Protein AF-A0A6F9BS27-F1 (afdb_monomer)

Foldseek 3Di:
DDKDKDQAAPQLCVQCVVVLCVVQDDPFKDWDDDNVRNMIMIDGPPVSRVVSVVVSVVSSVVSVVVVVWVVQKDKDKDQAAPLLVQLCVLVPLVVLLCVLPVPWDWDADNVVNIIMTMTHPVSRVVSVVVSVVVVVVDDDDDDDDDVVVVVVCVVDPVVVVCCVPAVVVVHSGD

Solvent-accessible surface area (backbone atoms only — not comparable to full-atom values): 10000 Å² total; per-residue (Å²): 122,39,76,50,75,43,84,38,53,57,75,42,45,72,72,37,47,70,56,53,52,73,69,68,58,50,96,70,47,49,78,46,77,38,66,91,78,29,29,34,37,41,36,17,50,60,70,58,45,59,51,48,48,56,51,50,55,54,46,45,55,50,40,49,52,49,53,51,46,69,72,57,42,43,77,49,78,41,90,38,53,68,64,56,49,52,45,41,50,78,73,35,46,67,56,55,44,42,73,72,37,72,86,45,45,77,48,75,41,77,92,78,32,29,37,38,38,30,25,46,61,73,54,40,54,51,52,49,49,58,50,51,52,50,63,67,69,55,83,83,75,92,75,92,69,61,70,77,68,50,53,61,52,70,76,46,64,57,66,65,52,24,43,65,68,27,44,75,70,76,37,90,60,114

Structure (mmCIF, N/CA/C/O backbone):
data_AF-A0A6F9BS27-F1
#
_entry.id   AF-A0A6F9BS27-F1
#
loop_
_atom_site.group_PDB
_atom_site.id
_atom_site.type_symbol
_atom_site.label_atom_id
_atom_site.label_alt_id
_atom_site.label_comp_id
_atom_site.label_asym_id
_atom_site.label_entity_id
_atom_site.label_seq_id
_atom_site.pdbx_PDB_ins_code
_atom_site.Cartn_x
_atom_site.Cartn_y
_atom_site.Cartn_z
_atom_site.occupancy
_atom_site.B_iso_or_equiv
_atom_site.auth_seq_id
_atom_site.auth_comp_id
_atom_site.auth_asym_id
_atom_site.auth_atom_id
_atom_site.pdbx_PDB_model_num
ATOM 1 N N . MET A 1 1 ? 21.581 5.517 -37.422 1.00 69.12 1 MET A N 1
ATOM 2 C CA . MET A 1 1 ? 20.797 4.529 -36.660 1.00 69.12 1 MET A CA 1
ATOM 3 C C . MET A 1 1 ? 21.644 4.118 -35.475 1.00 69.12 1 MET A C 1
ATOM 5 O O . MET A 1 1 ? 22.806 3.789 -35.683 1.00 69.12 1 MET A O 1
ATOM 9 N N . GLU A 1 2 ? 21.109 4.226 -34.269 1.00 83.12 2 GLU A N 1
ATOM 10 C CA . GLU A 1 2 ? 21.746 3.748 -33.043 1.00 83.12 2 GLU A CA 1
ATOM 11 C C . GLU A 1 2 ? 21.029 2.498 -32.549 1.00 83.12 2 GLU A C 1
ATOM 13 O O . GLU A 1 2 ? 19.844 2.298 -32.821 1.00 83.12 2 GLU A O 1
ATOM 18 N N . LEU A 1 3 ? 21.777 1.661 -31.840 1.00 84.88 3 LEU A N 1
ATOM 19 C CA . LEU A 1 3 ? 21.288 0.456 -31.194 1.00 84.88 3 LEU A CA 1
ATOM 20 C C . LEU A 1 3 ? 21.807 0.458 -29.761 1.00 84.88 3 LEU A C 1
ATOM 22 O O . LEU A 1 3 ? 23.002 0.663 -29.539 1.00 84.88 3 LEU A O 1
ATOM 26 N N . PHE A 1 4 ? 20.924 0.221 -28.796 1.00 85.94 4 PHE A N 1
ATOM 27 C CA . PHE A 1 4 ? 21.338 -0.111 -27.438 1.00 85.94 4 PHE A CA 1
ATOM 28 C C . PHE A 1 4 ? 20.615 -1.349 -26.936 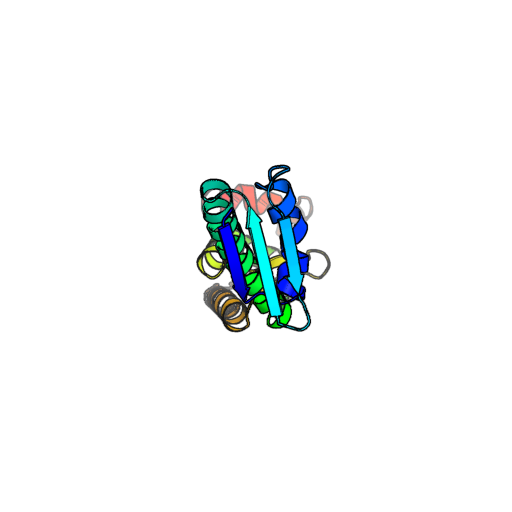1.00 85.94 4 PHE A C 1
ATOM 30 O O . PHE A 1 4 ? 19.478 -1.633 -27.307 1.00 85.94 4 PHE A O 1
ATOM 37 N N . GLU A 1 5 ? 21.307 -2.054 -26.054 1.00 88.88 5 GLU A N 1
ATOM 38 C CA . GLU A 1 5 ? 20.799 -3.210 -25.338 1.00 88.88 5 GLU A CA 1
ATOM 39 C C . GLU A 1 5 ? 20.766 -2.860 -23.844 1.00 88.88 5 GLU A C 1
ATOM 41 O O . GLU A 1 5 ? 21.716 -2.267 -23.320 1.00 88.88 5 GLU A O 1
ATOM 46 N N . CYS A 1 6 ? 19.673 -3.183 -23.154 1.00 86.56 6 CYS A N 1
ATOM 47 C CA . CYS A 1 6 ? 19.596 -3.089 -21.698 1.00 86.56 6 CYS A CA 1
ATOM 48 C C . CYS A 1 6 ? 19.104 -4.402 -21.087 1.00 86.56 6 CYS A C 1
ATOM 50 O O . CYS A 1 6 ? 18.257 -5.088 -21.657 1.00 86.56 6 CYS A O 1
ATOM 52 N N . ALA A 1 7 ? 19.636 -4.742 -19.910 1.00 90.25 7 ALA A N 1
ATOM 53 C CA . ALA A 1 7 ? 19.165 -5.893 -19.151 1.00 90.25 7 ALA A CA 1
ATOM 54 C C . ALA A 1 7 ? 17.700 -5.675 -18.748 1.00 90.25 7 ALA A C 1
ATOM 56 O O . ALA A 1 7 ? 17.363 -4.650 -18.153 1.00 90.25 7 ALA A O 1
ATOM 57 N N . MET A 1 8 ? 16.841 -6.632 -19.078 1.00 89.12 8 MET A N 1
ATOM 58 C CA . MET A 1 8 ? 15.402 -6.563 -18.857 1.00 89.12 8 MET A CA 1
ATOM 59 C C . MET A 1 8 ? 14.872 -7.965 -18.567 1.00 89.12 8 MET A C 1
ATOM 61 O O . MET A 1 8 ? 15.095 -8.891 -19.340 1.00 89.12 8 MET A O 1
ATOM 65 N N . PHE A 1 9 ? 14.152 -8.128 -17.460 1.00 89.25 9 PHE A N 1
ATOM 66 C CA . PHE A 1 9 ? 13.456 -9.382 -17.169 1.00 89.25 9 PHE A CA 1
ATOM 67 C C . PHE A 1 9 ? 12.119 -9.423 -17.911 1.00 89.25 9 PHE A C 1
ATOM 69 O O . PHE A 1 9 ? 11.458 -8.393 -18.037 1.00 89.25 9 PHE A O 1
ATOM 76 N N . GLU A 1 10 ? 11.699 -10.605 -18.359 1.00 89.38 10 GLU A N 1
ATOM 77 C CA . GLU A 1 10 ? 10.452 -10.797 -19.116 1.00 89.38 10 GLU A CA 1
ATOM 78 C C . GLU A 1 10 ? 9.229 -10.246 -18.371 1.00 89.38 10 GLU A C 1
ATOM 80 O O . GLU A 1 10 ? 8.521 -9.398 -18.904 1.00 89.38 10 GLU A O 1
ATOM 85 N N . CYS A 1 11 ? 9.065 -10.592 -17.091 1.00 88.81 11 CYS A N 1
ATOM 86 C CA . CYS A 1 11 ? 7.966 -10.085 -16.263 1.00 88.81 11 CYS A CA 1
ATOM 87 C C . CYS A 1 11 ? 7.974 -8.554 -16.090 1.00 88.81 11 CYS A C 1
ATOM 89 O O . CYS A 1 11 ? 6.924 -7.933 -15.937 1.00 88.81 11 CYS A O 1
ATOM 91 N N . VAL A 1 12 ? 9.155 -7.927 -16.118 1.00 92.00 12 VAL A N 1
ATOM 92 C CA . VAL A 1 12 ? 9.288 -6.467 -16.046 1.00 92.00 12 VAL A CA 1
ATOM 93 C C . VAL A 1 12 ? 8.902 -5.845 -17.384 1.00 92.00 12 VAL A C 1
ATOM 95 O O . VAL A 1 12 ? 8.219 -4.824 -17.391 1.00 92.00 12 VAL A O 1
ATOM 98 N N . TRP A 1 13 ? 9.303 -6.461 -18.500 1.00 92.38 13 TRP A N 1
ATOM 99 C CA . TRP A 1 13 ? 8.927 -6.020 -19.841 1.00 92.38 13 TRP A CA 1
ATOM 100 C C . TRP A 1 13 ? 7.415 -6.091 -20.055 1.00 92.38 13 TRP A C 1
ATOM 102 O O . TRP A 1 13 ? 6.817 -5.079 -20.413 1.00 92.38 13 TRP A O 1
ATOM 112 N N . GLU A 1 14 ? 6.787 -7.229 -19.756 1.00 91.88 14 GLU A N 1
ATOM 113 C CA . GLU A 1 14 ? 5.332 -7.417 -19.863 1.00 91.88 14 GLU A CA 1
ATOM 114 C C . GLU A 1 14 ? 4.550 -6.339 -19.099 1.00 91.88 14 GLU A C 1
ATOM 116 O O . GLU A 1 14 ? 3.549 -5.819 -19.593 1.00 91.88 14 GLU A O 1
ATOM 121 N N . ALA A 1 15 ? 5.038 -5.944 -17.918 1.00 90.94 15 ALA A N 1
ATOM 122 C CA . ALA A 1 15 ? 4.401 -4.924 -17.091 1.00 90.94 15 ALA A CA 1
ATOM 123 C C . ALA A 1 15 ? 4.471 -3.503 -17.684 1.00 90.94 15 ALA A C 1
ATOM 125 O O . ALA A 1 15 ? 3.607 -2.677 -17.384 1.00 90.94 15 ALA A O 1
ATOM 126 N N . VAL A 1 16 ? 5.487 -3.189 -18.497 1.00 91.19 16 VAL A N 1
ATOM 127 C CA . VAL A 1 16 ? 5.748 -1.817 -18.989 1.00 91.19 16 VAL A CA 1
ATOM 128 C C . VAL A 1 16 ? 5.582 -1.658 -20.496 1.00 91.19 16 VAL A C 1
ATOM 130 O O . VAL A 1 16 ? 5.561 -0.533 -20.990 1.00 91.19 16 VAL A O 1
ATOM 133 N N . GLU A 1 17 ? 5.453 -2.752 -21.239 1.00 90.44 17 GLU A N 1
ATOM 134 C CA . GLU A 1 17 ? 5.487 -2.773 -22.701 1.00 90.44 17 GLU A CA 1
ATOM 135 C C . GLU A 1 17 ? 4.469 -1.812 -23.334 1.00 90.44 17 GLU A C 1
ATOM 137 O O . GLU A 1 17 ? 4.818 -1.021 -24.213 1.00 90.44 17 GLU A O 1
ATOM 142 N N . ASN A 1 18 ? 3.222 -1.830 -22.858 1.00 88.75 18 ASN A N 1
ATOM 143 C CA . ASN A 1 18 ? 2.163 -0.952 -23.365 1.00 88.75 18 ASN A CA 1
ATOM 144 C C . ASN A 1 18 ? 2.484 0.535 -23.150 1.00 88.75 18 ASN A C 1
ATOM 146 O O . ASN A 1 18 ? 2.224 1.375 -24.015 1.00 88.75 18 ASN A O 1
ATOM 150 N N . GLU A 1 19 ? 3.074 0.877 -22.009 1.00 88.81 19 GLU A N 1
ATOM 151 C CA . GLU A 1 19 ? 3.445 2.252 -21.678 1.00 88.81 19 GLU A CA 1
ATOM 152 C C . GLU A 1 19 ? 4.687 2.703 -22.456 1.00 88.81 19 GLU A C 1
ATOM 154 O O . GLU A 1 19 ? 4.746 3.838 -22.923 1.00 88.81 19 GLU A O 1
ATOM 159 N N . VAL A 1 20 ? 5.649 1.805 -22.686 1.00 87.00 20 VAL A N 1
ATOM 160 C CA . VAL A 1 20 ? 6.803 2.077 -23.555 1.00 87.00 20 VAL A CA 1
ATOM 161 C C . VAL A 1 20 ? 6.335 2.337 -24.988 1.00 87.00 20 VAL A C 1
ATOM 163 O O . VAL A 1 20 ? 6.735 3.336 -25.589 1.00 87.00 20 VAL A O 1
ATOM 166 N N . ARG A 1 21 ? 5.453 1.483 -25.523 1.00 85.19 21 ARG A N 1
ATOM 167 C CA . ARG A 1 21 ? 4.920 1.609 -26.890 1.00 85.19 21 ARG A CA 1
ATOM 168 C C . ARG A 1 21 ? 4.080 2.871 -27.078 1.00 85.19 21 ARG A C 1
ATOM 170 O O . ARG A 1 21 ? 4.255 3.567 -28.071 1.00 85.19 21 ARG A O 1
ATOM 177 N N . SER A 1 22 ? 3.228 3.210 -26.113 1.00 82.44 22 SER A N 1
ATOM 178 C CA . SER A 1 22 ? 2.403 4.429 -26.157 1.00 82.44 22 SER A CA 1
ATOM 179 C C . SER A 1 22 ? 3.174 5.719 -25.830 1.00 82.44 22 SER A C 1
ATOM 181 O O . SER A 1 22 ? 2.812 6.793 -26.305 1.00 82.44 22 SER A O 1
ATOM 183 N N . GLY A 1 23 ? 4.248 5.635 -25.040 1.00 70.25 23 GLY A N 1
ATOM 184 C CA . GLY A 1 23 ? 4.953 6.786 -24.470 1.00 70.25 23 GLY A CA 1
ATOM 185 C C . GLY A 1 23 ? 6.043 7.405 -25.347 1.00 70.25 23 GLY A C 1
ATOM 186 O O . GLY A 1 23 ? 6.575 8.469 -25.005 1.00 70.25 23 GLY A O 1
ATOM 187 N N . GLY A 1 24 ? 6.406 6.803 -26.482 1.00 64.56 24 GLY A N 1
ATOM 188 C CA . GLY A 1 24 ? 7.436 7.416 -27.322 1.00 64.56 24 GLY A CA 1
ATOM 189 C C . GLY A 1 24 ? 8.018 6.626 -28.479 1.00 64.56 24 GLY A C 1
ATOM 190 O O . GLY A 1 24 ? 9.008 7.100 -29.036 1.00 64.56 24 GLY A O 1
ATOM 191 N N . VAL A 1 25 ? 7.446 5.484 -28.855 1.00 63.41 25 VAL A N 1
ATOM 192 C CA . VAL A 1 25 ? 7.855 4.786 -30.077 1.00 63.41 25 VAL A CA 1
ATOM 193 C C . VAL A 1 25 ? 7.293 5.556 -31.267 1.00 63.41 25 VAL A C 1
ATOM 195 O O . VAL A 1 25 ? 6.094 5.527 -31.526 1.00 63.41 25 VAL A O 1
ATOM 198 N N . LYS A 1 26 ? 8.153 6.304 -31.960 1.00 64.75 26 LYS A N 1
ATOM 199 C CA . LYS A 1 26 ? 7.850 6.745 -33.326 1.00 64.75 26 LYS A CA 1
ATOM 200 C C . LYS A 1 26 ? 7.966 5.544 -34.262 1.00 64.75 26 LYS A C 1
ATOM 202 O O . LYS A 1 26 ? 8.658 4.586 -33.928 1.00 64.75 26 LYS A O 1
ATOM 207 N N . GLU A 1 27 ? 7.344 5.630 -35.433 1.00 61.53 27 GLU A N 1
ATOM 208 C CA . GLU A 1 27 ? 7.348 4.574 -36.462 1.00 61.53 27 GLU A CA 1
ATOM 209 C C . GLU A 1 27 ? 8.765 4.069 -36.818 1.00 61.53 27 GLU A C 1
ATOM 211 O O . GLU A 1 27 ? 8.924 2.910 -37.190 1.00 61.53 27 GLU A O 1
ATOM 216 N N . ASP A 1 28 ? 9.800 4.890 -36.598 1.00 69.50 28 ASP A N 1
ATOM 217 C CA . ASP A 1 28 ? 11.204 4.582 -36.904 1.00 69.50 28 ASP A CA 1
ATOM 218 C C . ASP A 1 28 ? 12.001 3.915 -35.758 1.00 69.50 28 ASP A C 1
ATOM 220 O O . ASP A 1 28 ? 13.216 3.726 -35.883 1.00 69.50 28 ASP A O 1
ATOM 224 N N . ALA A 1 29 ? 11.370 3.589 -34.623 1.00 76.38 29 ALA A N 1
ATOM 225 C CA . ALA A 1 29 ? 12.019 2.906 -33.501 1.00 76.38 29 ALA A CA 1
ATOM 226 C C . ALA A 1 29 ? 11.511 1.464 -33.342 1.00 76.38 29 ALA A C 1
ATOM 228 O O . ALA A 1 29 ? 10.316 1.218 -33.197 1.00 76.38 29 ALA A O 1
ATOM 229 N N . VAL A 1 30 ? 12.436 0.503 -33.309 1.00 83.69 30 VAL A N 1
ATOM 230 C CA 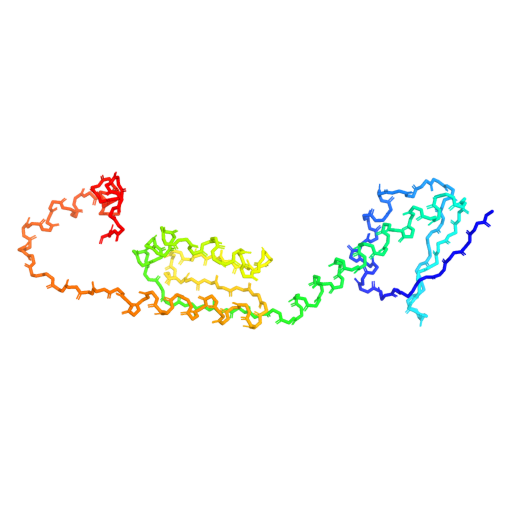. VAL A 1 30 ? 12.152 -0.926 -33.133 1.00 83.69 30 VAL A CA 1
ATOM 231 C C . VAL A 1 30 ? 12.554 -1.359 -31.727 1.00 83.69 30 VAL A C 1
ATOM 233 O O . VAL A 1 30 ? 13.663 -1.077 -31.271 1.00 83.69 30 VAL A O 1
ATOM 236 N N . LEU A 1 31 ? 11.647 -2.065 -31.054 1.00 87.50 31 LEU A N 1
ATOM 237 C CA . LEU A 1 31 ? 11.845 -2.659 -29.735 1.00 87.50 31 LEU A CA 1
ATOM 238 C C . LEU A 1 31 ? 11.764 -4.179 -29.867 1.00 87.50 31 LEU A C 1
ATOM 240 O O . LEU A 1 31 ? 10.769 -4.694 -30.376 1.00 87.50 31 LEU A O 1
ATOM 24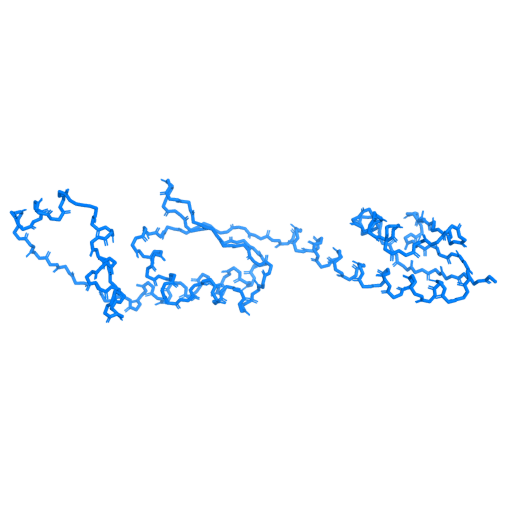4 N N . LEU A 1 32 ? 12.787 -4.888 -29.400 1.00 89.38 32 LEU A N 1
ATOM 245 C CA . LEU A 1 32 ? 12.829 -6.347 -29.419 1.00 89.38 32 LEU A CA 1
ATOM 246 C C . LEU A 1 32 ? 13.252 -6.867 -28.047 1.00 89.38 32 LEU A C 1
ATOM 248 O O . LEU A 1 32 ? 14.382 -6.640 -27.619 1.00 89.38 32 LEU A O 1
ATOM 252 N N . MET A 1 33 ? 12.345 -7.568 -27.371 1.00 91.12 33 MET A N 1
ATOM 253 C CA . MET A 1 33 ? 12.648 -8.258 -26.121 1.00 91.12 33 MET A CA 1
ATOM 254 C C . MET A 1 33 ? 13.161 -9.670 -26.418 1.00 91.12 33 MET A C 1
ATOM 256 O O . MET A 1 33 ? 12.475 -10.456 -27.068 1.00 91.12 33 MET A O 1
ATOM 260 N N . ASP A 1 34 ? 14.350 -9.993 -25.917 1.00 91.69 34 ASP A N 1
ATOM 261 C CA . ASP A 1 34 ? 14.917 -11.339 -25.903 1.00 91.69 34 ASP A CA 1
ATOM 262 C C . ASP A 1 34 ? 14.858 -11.890 -24.473 1.00 91.69 34 ASP A C 1
ATOM 264 O O . ASP A 1 34 ? 15.732 -11.628 -23.640 1.00 91.69 34 ASP A O 1
ATOM 268 N N . ALA A 1 35 ? 13.804 -12.656 -24.183 1.00 88.38 35 ALA A N 1
ATOM 269 C CA . ALA A 1 35 ? 13.601 -13.275 -22.874 1.00 88.38 35 ALA A CA 1
ATOM 270 C C . ALA A 1 35 ? 14.702 -14.294 -22.524 1.00 88.38 35 ALA A C 1
ATOM 272 O O . ALA A 1 35 ? 15.061 -14.430 -21.357 1.00 88.38 35 ALA A O 1
ATOM 273 N N . SER A 1 36 ? 15.291 -14.963 -23.524 1.00 88.94 36 SER A N 1
ATOM 274 C CA . SER A 1 36 ? 16.336 -15.972 -23.309 1.00 88.94 36 SER A CA 1
ATOM 275 C C . SER A 1 36 ? 17.655 -15.355 -22.846 1.00 88.94 36 SER A C 1
ATOM 277 O O . SER A 1 36 ? 18.357 -15.928 -22.012 1.00 88.94 36 SER A O 1
ATOM 279 N N . ARG A 1 37 ? 17.972 -14.160 -23.355 1.00 89.88 37 ARG A N 1
ATOM 280 C CA . ARG A 1 37 ? 19.142 -13.369 -22.951 1.00 89.88 37 ARG A CA 1
ATOM 281 C C . ARG A 1 37 ? 18.847 -12.422 -21.788 1.00 89.88 37 ARG A C 1
ATOM 283 O O . ARG A 1 37 ? 19.788 -11.903 -21.194 1.00 89.88 37 ARG A O 1
ATOM 290 N N . GLY A 1 38 ? 17.573 -12.195 -21.465 1.00 90.31 38 GLY A N 1
ATOM 291 C CA . GLY A 1 38 ? 17.151 -11.210 -20.469 1.00 90.31 38 GLY A CA 1
ATOM 292 C C . GLY A 1 38 ? 17.509 -9.787 -20.894 1.00 90.31 38 GLY A C 1
ATOM 293 O O . GLY A 1 38 ? 18.050 -9.017 -20.096 1.00 90.31 38 GLY A O 1
ATOM 294 N N . ALA A 1 39 ? 17.274 -9.455 -22.165 1.00 91.88 39 ALA A N 1
ATOM 295 C CA . ALA A 1 39 ? 17.712 -8.198 -22.754 1.00 91.88 39 ALA A CA 1
ATOM 296 C C . ALA A 1 39 ? 16.644 -7.576 -23.660 1.00 91.88 39 ALA A C 1
ATOM 298 O O . ALA A 1 39 ? 16.077 -8.242 -24.523 1.00 91.88 39 ALA A O 1
ATOM 299 N N . LEU A 1 40 ? 16.422 -6.270 -23.509 1.00 91.69 40 LEU A N 1
ATOM 300 C CA . LEU A 1 40 ? 15.646 -5.464 -24.445 1.00 91.69 40 LEU A CA 1
ATOM 301 C C . LEU A 1 40 ? 16.606 -4.743 -25.392 1.00 91.69 40 LEU A C 1
ATOM 303 O O . LEU A 1 40 ? 17.477 -3.985 -24.961 1.00 91.69 40 LEU A O 1
ATOM 307 N N . THR A 1 41 ? 16.415 -4.955 -26.688 1.00 91.19 41 THR A N 1
ATOM 308 C CA . THR A 1 41 ? 17.109 -4.229 -27.750 1.00 91.19 41 THR A CA 1
ATOM 309 C C . THR A 1 41 ? 16.227 -3.101 -28.257 1.00 91.19 41 THR A C 1
ATOM 311 O O . THR A 1 41 ? 15.050 -3.305 -28.560 1.00 91.19 41 THR A O 1
ATOM 314 N N . VAL A 1 42 ? 16.810 -1.914 -28.385 1.00 88.06 42 VAL A N 1
ATOM 315 C CA . VAL A 1 42 ? 16.152 -0.736 -28.948 1.00 88.06 42 VAL A CA 1
ATOM 316 C C . VAL A 1 42 ? 17.008 -0.201 -30.086 1.00 88.06 42 VAL A C 1
ATOM 318 O O . VAL A 1 42 ? 18.191 0.088 -29.893 1.00 88.06 42 VAL A O 1
ATOM 321 N N . ALA A 1 43 ? 16.410 -0.056 -31.263 1.00 86.38 43 ALA A N 1
ATOM 322 C CA . ALA A 1 43 ? 17.062 0.482 -32.451 1.00 86.38 43 ALA A CA 1
ATOM 323 C C . ALA A 1 43 ? 16.255 1.649 -33.027 1.00 86.38 43 ALA A C 1
ATOM 325 O O . ALA A 1 43 ? 15.031 1.575 -33.089 1.00 86.38 43 ALA A O 1
ATOM 326 N N . GLY A 1 44 ? 16.922 2.719 -33.461 1.00 85.50 44 GLY A N 1
ATOM 327 C CA . GLY A 1 44 ? 16.246 3.873 -34.062 1.00 85.50 44 GLY A CA 1
ATOM 328 C C . GLY A 1 44 ? 17.173 5.051 -34.362 1.00 85.50 44 GLY A C 1
ATOM 329 O O . GLY A 1 44 ? 18.396 4.911 -34.469 1.00 85.50 44 GLY A O 1
ATOM 330 N N . LEU A 1 45 ? 16.601 6.245 -34.519 1.00 85.06 45 LEU A N 1
ATOM 331 C CA . LEU A 1 45 ? 17.371 7.493 -34.579 1.00 85.06 45 LEU A CA 1
ATOM 332 C C . LEU A 1 45 ? 18.012 7.782 -33.214 1.00 85.06 45 LEU A C 1
ATOM 334 O O . LEU A 1 45 ? 17.423 7.476 -32.180 1.00 85.06 45 LEU A O 1
ATOM 338 N N . ALA A 1 46 ? 19.203 8.386 -33.198 1.00 82.31 46 ALA A N 1
ATOM 339 C CA . ALA A 1 46 ? 19.982 8.601 -31.971 1.00 82.31 46 ALA A CA 1
ATOM 340 C C . ALA A 1 46 ? 19.188 9.334 -30.868 1.00 82.31 46 ALA A C 1
ATOM 342 O O . ALA A 1 46 ? 19.158 8.922 -29.707 1.00 82.31 46 ALA A O 1
ATOM 343 N N . GLU A 1 47 ? 18.454 10.383 -31.245 1.00 79.81 47 GLU A N 1
ATOM 344 C CA . GLU A 1 47 ? 17.652 11.168 -30.300 1.00 79.81 47 GLU A CA 1
ATOM 345 C C . GLU A 1 47 ? 16.463 10.385 -29.726 1.00 79.81 47 GLU A C 1
ATOM 347 O O . GLU A 1 47 ? 16.200 10.428 -28.519 1.00 79.81 47 GLU A O 1
ATOM 352 N N . ASP A 1 48 ? 15.771 9.616 -30.571 1.00 80.19 48 ASP A N 1
ATOM 353 C CA . ASP A 1 48 ? 14.649 8.778 -30.142 1.00 80.19 48 ASP A CA 1
ATOM 354 C C . ASP A 1 48 ? 15.147 7.632 -29.247 1.00 80.19 48 ASP A C 1
ATOM 356 O O . ASP A 1 48 ? 14.554 7.343 -28.208 1.00 80.19 48 ASP A O 1
ATOM 360 N N . THR A 1 49 ? 16.308 7.068 -29.575 1.00 80.56 49 THR A N 1
ATOM 361 C CA . THR A 1 49 ? 16.993 6.011 -28.824 1.00 80.56 49 THR A CA 1
ATOM 362 C C . THR A 1 49 ? 17.373 6.481 -27.414 1.00 80.56 49 THR A C 1
ATOM 364 O O . THR A 1 49 ? 17.057 5.826 -26.417 1.00 80.56 49 THR A O 1
ATOM 367 N N . LYS A 1 50 ? 17.960 7.678 -27.285 1.00 83.06 50 LYS A N 1
ATOM 368 C CA . LYS A 1 50 ? 18.306 8.288 -25.989 1.00 83.06 50 LYS A CA 1
ATOM 369 C C . LYS A 1 50 ? 17.077 8.635 -25.143 1.00 83.06 50 LYS A C 1
ATOM 371 O O . LYS A 1 50 ? 17.117 8.544 -23.911 1.00 83.06 50 LYS A O 1
ATOM 376 N N . ARG A 1 51 ? 15.977 9.062 -25.771 1.00 83.81 51 ARG A N 1
ATOM 377 C CA . ARG A 1 51 ? 14.700 9.318 -25.085 1.00 83.81 51 ARG A CA 1
ATOM 378 C C . ARG A 1 51 ? 14.070 8.019 -24.586 1.00 83.81 51 ARG A C 1
ATOM 380 O O . ARG A 1 51 ? 13.709 7.953 -23.411 1.00 83.81 51 ARG A O 1
ATOM 387 N N . LEU A 1 52 ? 13.985 7.004 -25.444 1.00 85.31 52 LEU A N 1
ATOM 388 C CA . LEU A 1 52 ? 13.443 5.687 -25.111 1.00 85.31 52 LEU A CA 1
ATOM 389 C C . LEU A 1 52 ? 14.236 5.024 -23.993 1.00 85.31 52 LEU A C 1
ATOM 391 O O . LEU A 1 52 ? 13.633 4.504 -23.064 1.00 85.31 52 LEU A O 1
ATOM 395 N N . ARG A 1 53 ? 15.568 5.130 -24.004 1.00 85.50 53 ARG A N 1
ATOM 396 C CA . ARG A 1 53 ? 16.407 4.630 -22.910 1.00 85.50 53 ARG A CA 1
ATOM 397 C C . ARG A 1 53 ? 15.987 5.183 -21.549 1.00 85.50 53 ARG A C 1
ATOM 399 O O . ARG A 1 53 ? 15.764 4.412 -20.623 1.00 85.50 53 ARG A O 1
ATOM 406 N N . ARG A 1 54 ? 15.834 6.508 -21.430 1.00 86.81 54 ARG A N 1
ATOM 407 C CA . ARG A 1 54 ? 15.412 7.144 -20.167 1.00 86.81 54 ARG A CA 1
ATOM 408 C C . ARG A 1 54 ? 14.020 6.684 -19.731 1.00 86.81 54 ARG A C 1
ATOM 410 O O . ARG A 1 54 ? 13.816 6.412 -18.550 1.00 86.81 54 ARG A O 1
ATOM 417 N N . LEU A 1 55 ? 13.084 6.589 -20.680 1.00 88.44 55 LEU A N 1
ATOM 418 C CA . LEU A 1 55 ? 11.736 6.078 -20.431 1.00 88.44 55 LEU A CA 1
ATOM 419 C C . LEU A 1 55 ? 11.794 4.640 -19.896 1.00 88.44 55 LEU A C 1
ATOM 421 O O . LEU A 1 55 ? 11.328 4.388 -18.788 1.00 88.44 55 LEU A O 1
ATOM 425 N N . VAL A 1 56 ? 12.438 3.731 -20.628 1.00 88.62 56 VAL A N 1
ATOM 426 C CA . VAL A 1 56 ? 12.591 2.317 -20.261 1.00 88.62 56 VAL A CA 1
ATOM 427 C C . VAL A 1 56 ? 13.242 2.163 -18.888 1.00 88.62 56 VAL A C 1
ATOM 429 O O . VAL A 1 56 ? 12.696 1.462 -18.046 1.00 88.62 56 VAL A O 1
ATOM 432 N N . GLU A 1 57 ? 14.355 2.848 -18.611 1.00 88.62 57 GLU A N 1
ATOM 433 C CA . GLU A 1 57 ? 15.038 2.766 -17.311 1.00 88.62 57 GLU A CA 1
ATOM 434 C C . GLU A 1 57 ? 14.128 3.217 -16.152 1.00 88.62 57 GLU A C 1
ATOM 436 O O . GLU A 1 57 ? 14.119 2.598 -15.084 1.00 88.62 57 GLU A O 1
ATOM 441 N N . SER A 1 58 ? 13.338 4.281 -16.348 1.00 90.56 58 SER A N 1
ATOM 442 C CA . SER A 1 58 ? 12.385 4.760 -15.337 1.00 90.56 58 SER A CA 1
ATOM 443 C C . SER A 1 58 ? 11.246 3.772 -15.079 1.00 90.56 58 SER A C 1
ATOM 445 O O . SER A 1 58 ? 10.922 3.487 -13.923 1.00 90.56 58 SER A O 1
ATOM 447 N N . LEU A 1 59 ? 10.678 3.205 -16.145 1.00 91.25 59 LEU A N 1
ATOM 448 C CA . LEU A 1 59 ? 9.560 2.274 -16.064 1.00 91.25 59 LEU A CA 1
ATOM 449 C C . LEU A 1 59 ? 10.011 0.940 -15.481 1.00 91.25 59 LEU A C 1
ATOM 451 O O . LEU A 1 59 ? 9.332 0.394 -14.618 1.00 91.25 59 LEU A O 1
ATOM 455 N N . MET A 1 60 ? 11.203 0.479 -15.858 1.00 90.75 60 MET A N 1
ATOM 456 C CA . MET A 1 60 ? 11.839 -0.711 -15.304 1.00 90.75 60 MET A CA 1
ATOM 457 C C . MET A 1 60 ? 11.998 -0.596 -13.787 1.00 90.75 60 MET A C 1
ATOM 459 O O . MET A 1 60 ? 11.580 -1.491 -13.058 1.00 90.75 60 MET A O 1
ATOM 463 N N . LYS A 1 61 ? 12.552 0.518 -13.284 1.00 91.44 61 LYS A N 1
ATOM 464 C CA . LYS A 1 61 ? 12.682 0.750 -11.834 1.00 91.44 61 LYS A CA 1
ATOM 465 C C . LYS A 1 61 ? 11.330 0.696 -11.126 1.00 91.44 61 LYS A C 1
ATOM 467 O O . LYS A 1 61 ? 11.221 0.084 -10.063 1.00 91.44 61 LYS A O 1
ATOM 472 N N . ARG A 1 62 ? 10.302 1.307 -11.719 1.00 91.75 62 ARG A N 1
ATOM 473 C CA . ARG A 1 62 ? 8.944 1.320 -11.161 1.00 91.75 62 ARG A CA 1
ATOM 474 C C . ARG A 1 62 ? 8.325 -0.080 -11.141 1.00 91.75 62 ARG A C 1
ATOM 476 O O . ARG A 1 62 ? 7.836 -0.502 -10.099 1.00 91.75 62 ARG A O 1
ATOM 483 N N . ALA A 1 63 ? 8.392 -0.807 -12.252 1.00 92.50 63 ALA A N 1
ATOM 484 C CA . ALA A 1 63 ? 7.846 -2.154 -12.374 1.00 92.50 63 ALA A CA 1
ATOM 485 C C . ALA A 1 63 ? 8.571 -3.158 -11.472 1.00 92.50 63 ALA A C 1
ATOM 487 O O . ALA A 1 63 ? 7.912 -3.922 -10.777 1.00 92.50 63 ALA A O 1
ATOM 488 N N . MET A 1 64 ? 9.905 -3.109 -11.386 1.00 91.31 64 MET A N 1
ATOM 489 C CA . MET A 1 64 ? 10.657 -3.944 -10.440 1.00 91.31 64 MET A CA 1
ATOM 490 C C . MET A 1 64 ? 10.231 -3.689 -8.993 1.00 91.31 64 MET A C 1
ATOM 492 O O . MET A 1 64 ? 10.003 -4.642 -8.253 1.00 91.31 64 MET A O 1
ATOM 496 N N . SER A 1 65 ? 10.080 -2.420 -8.597 1.00 90.12 65 SER A N 1
ATOM 497 C CA . SER A 1 65 ? 9.592 -2.066 -7.259 1.00 90.12 65 SER A CA 1
ATOM 498 C C . SER A 1 65 ? 8.194 -2.639 -6.999 1.00 90.12 65 SER A C 1
ATOM 500 O O . SER A 1 65 ? 7.960 -3.271 -5.971 1.00 90.12 65 SER A O 1
ATOM 502 N N . GLN A 1 66 ? 7.273 -2.494 -7.956 1.00 90.56 66 GLN A N 1
ATOM 503 C CA . GLN A 1 66 ? 5.912 -3.024 -7.838 1.00 90.56 66 GLN A CA 1
ATOM 504 C C . GLN A 1 66 ? 5.878 -4.552 -7.756 1.00 90.56 66 GLN A C 1
ATOM 506 O O . GLN A 1 66 ? 5.197 -5.089 -6.886 1.00 90.56 66 GLN A O 1
ATOM 511 N N . ILE A 1 67 ? 6.633 -5.249 -8.608 1.00 90.12 67 ILE A N 1
ATOM 512 C CA . ILE A 1 67 ? 6.729 -6.715 -8.603 1.00 90.12 67 ILE A CA 1
ATOM 513 C C . ILE A 1 67 ? 7.303 -7.202 -7.272 1.00 90.12 67 ILE A C 1
ATOM 515 O O . ILE A 1 67 ? 6.748 -8.115 -6.660 1.00 90.12 67 ILE A O 1
ATOM 519 N N . GLN A 1 68 ? 8.378 -6.571 -6.788 1.00 89.62 68 GLN A N 1
ATOM 520 C CA . GLN A 1 68 ? 8.976 -6.931 -5.505 1.00 89.62 68 GLN A CA 1
ATOM 521 C C . GLN A 1 68 ? 7.977 -6.749 -4.362 1.00 89.62 68 GLN A C 1
ATOM 523 O O . GLN A 1 68 ? 7.822 -7.640 -3.531 1.00 89.62 68 GLN A O 1
ATOM 528 N N . ARG A 1 69 ? 7.245 -5.630 -4.343 1.00 91.38 69 ARG A N 1
ATOM 529 C CA . ARG A 1 69 ? 6.204 -5.404 -3.336 1.00 91.38 69 ARG A CA 1
ATOM 530 C C . ARG A 1 69 ? 5.072 -6.408 -3.441 1.00 91.38 69 ARG A C 1
ATOM 532 O O . ARG A 1 69 ? 4.655 -6.914 -2.415 1.00 91.38 69 ARG A O 1
ATOM 539 N N . GLN A 1 70 ? 4.573 -6.719 -4.634 1.00 88.62 70 GLN A N 1
ATOM 540 C CA . GLN A 1 70 ? 3.518 -7.726 -4.793 1.00 88.62 70 GLN A CA 1
ATOM 541 C C . GLN A 1 70 ? 3.951 -9.092 -4.261 1.00 88.62 70 GLN A C 1
ATOM 543 O O . GLN A 1 70 ? 3.153 -9.782 -3.632 1.00 88.62 70 GLN A O 1
ATOM 548 N N . ARG A 1 71 ? 5.215 -9.460 -4.484 1.00 89.94 71 ARG A N 1
ATOM 549 C CA . ARG A 1 71 ? 5.794 -10.713 -3.999 1.00 89.94 71 ARG A CA 1
ATOM 550 C C . ARG A 1 71 ? 5.942 -10.749 -2.477 1.00 89.94 71 ARG A C 1
ATOM 552 O O . ARG A 1 71 ? 5.643 -11.773 -1.871 1.00 89.94 71 ARG A O 1
ATOM 559 N N . ASP A 1 72 ? 6.415 -9.657 -1.885 1.00 92.12 72 ASP A N 1
ATOM 560 C CA . ASP A 1 72 ? 6.828 -9.618 -0.476 1.00 92.12 72 ASP A CA 1
ATOM 561 C C . ASP A 1 72 ? 5.790 -8.970 0.456 1.00 92.12 72 ASP A C 1
ATOM 563 O O . ASP A 1 72 ? 6.013 -8.858 1.665 1.00 92.12 72 ASP A O 1
ATOM 567 N N . SER A 1 73 ? 4.668 -8.500 -0.091 1.00 94.56 73 SER A N 1
ATOM 568 C CA . SER A 1 73 ? 3.607 -7.862 0.682 1.00 94.56 73 SER A CA 1
ATOM 569 C C . SER A 1 73 ? 2.900 -8.872 1.577 1.00 94.56 73 SER A C 1
ATOM 571 O O . SER A 1 73 ? 2.586 -9.995 1.180 1.00 94.56 73 SER A O 1
ATOM 573 N N . VAL A 1 74 ? 2.600 -8.436 2.794 1.00 96.12 74 VAL A N 1
ATOM 574 C CA . VAL A 1 74 ? 1.780 -9.160 3.760 1.00 96.12 74 VAL A CA 1
ATOM 575 C C . VAL A 1 74 ? 0.504 -8.384 4.033 1.00 96.12 74 VAL A C 1
ATOM 577 O O . VAL A 1 74 ? 0.463 -7.162 3.886 1.00 96.12 74 VAL A O 1
ATOM 580 N N . SER A 1 75 ? -0.539 -9.092 4.462 1.00 96.62 75 SER A N 1
ATOM 581 C CA . SER A 1 75 ? -1.773 -8.482 4.947 1.00 96.62 75 SER A CA 1
ATOM 582 C C . SER A 1 75 ? -2.005 -8.858 6.405 1.00 96.62 75 SER A C 1
ATOM 584 O O . SER A 1 75 ? -1.950 -10.033 6.768 1.00 96.62 75 SER A O 1
ATOM 586 N N . LEU A 1 76 ? -2.251 -7.846 7.231 1.00 97.31 76 LEU A N 1
ATOM 587 C CA . LEU A 1 76 ? -2.568 -7.975 8.644 1.00 97.31 76 LEU A CA 1
ATOM 588 C C . LEU A 1 76 ? -3.984 -7.460 8.887 1.00 97.31 76 LEU A C 1
ATOM 590 O O . LEU A 1 76 ? -4.323 -6.337 8.507 1.00 97.31 76 LEU A O 1
ATOM 594 N N . GLU A 1 77 ? -4.791 -8.263 9.572 1.00 97.62 77 GLU A N 1
ATOM 595 C CA . GLU A 1 77 ? -6.107 -7.855 10.052 1.00 97.62 77 GLU A CA 1
ATOM 596 C C . GLU A 1 77 ? -6.076 -7.610 11.558 1.00 97.62 77 GLU A C 1
ATOM 598 O O . GLU A 1 77 ? -5.539 -8.416 12.316 1.00 97.62 77 GLU A O 1
ATOM 603 N N . MET A 1 78 ? -6.703 -6.524 12.000 1.00 96.38 78 MET A N 1
ATOM 604 C CA . MET A 1 78 ? -6.752 -6.133 13.403 1.00 96.38 78 MET A CA 1
ATOM 605 C C . MET A 1 78 ? -8.186 -5.861 13.846 1.00 96.38 78 MET A C 1
ATOM 607 O O . MET A 1 78 ? -8.920 -5.128 13.176 1.00 96.38 78 MET A O 1
ATOM 611 N N . ASP A 1 79 ? -8.554 -6.353 15.029 1.00 95.62 79 ASP A N 1
ATOM 612 C CA . ASP A 1 79 ? -9.816 -5.981 15.666 1.00 95.62 79 ASP A CA 1
ATOM 613 C C . ASP A 1 79 ? -9.753 -4.520 16.130 1.00 95.62 79 ASP A C 1
ATOM 615 O O . ASP A 1 79 ? -8.960 -4.125 17.000 1.00 95.62 79 ASP A O 1
ATOM 619 N N . VAL A 1 80 ? -10.579 -3.679 15.517 1.00 94.50 80 VAL A N 1
ATOM 620 C CA . VAL A 1 80 ? -10.677 -2.247 15.810 1.00 94.50 80 VAL A CA 1
ATOM 621 C C . VAL A 1 80 ? -12.156 -1.899 15.764 1.00 94.50 80 VAL A C 1
ATOM 6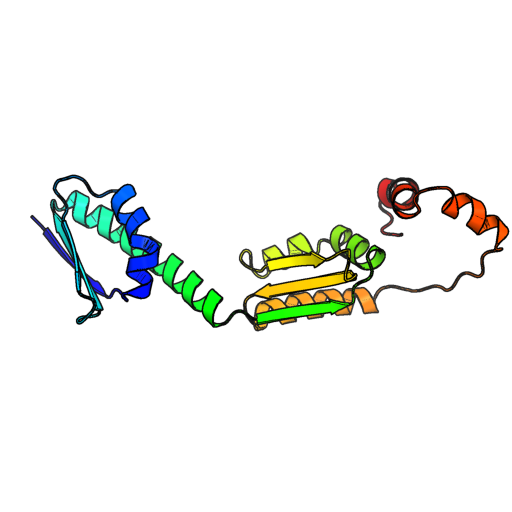23 O O . VAL A 1 80 ? -12.777 -2.011 14.716 1.00 94.50 80 VAL A O 1
ATOM 626 N N . SER A 1 81 ? -12.746 -1.483 16.887 1.00 91.88 81 SER A N 1
ATOM 627 C CA . SER A 1 81 ? -14.152 -1.061 16.887 1.00 91.88 81 SER A CA 1
ATOM 628 C C . SER A 1 81 ? -14.356 0.181 16.004 1.00 91.88 81 SER A C 1
ATOM 630 O O . SER A 1 81 ? -13.419 0.972 15.870 1.00 91.88 81 SER A O 1
ATOM 632 N N . PRO A 1 82 ? -15.565 0.417 15.462 1.00 91.88 82 PRO A N 1
ATOM 633 C CA . PRO A 1 82 ? -15.827 1.594 14.627 1.00 91.88 82 PRO A CA 1
ATOM 634 C C . PRO A 1 82 ? -15.479 2.916 15.326 1.00 91.88 82 PRO A C 1
ATOM 636 O O . PRO A 1 82 ? -14.811 3.771 14.751 1.00 91.88 82 PRO A O 1
ATOM 639 N N . ALA A 1 83 ? -15.820 3.040 16.614 1.00 89.56 83 ALA A N 1
ATOM 640 C CA . ALA A 1 83 ? -15.456 4.196 17.434 1.00 89.56 83 ALA A CA 1
ATOM 641 C C . ALA A 1 83 ? -13.930 4.381 17.555 1.00 89.56 83 ALA A C 1
ATOM 643 O O . ALA A 1 83 ? -13.417 5.487 17.406 1.00 89.56 83 ALA A O 1
ATOM 644 N N . MET A 1 84 ? -13.182 3.294 17.776 1.00 92.50 84 MET A N 1
ATOM 645 C CA . MET A 1 84 ? -11.719 3.348 17.832 1.00 92.50 84 MET A CA 1
ATOM 646 C C . MET A 1 84 ? -11.132 3.746 16.475 1.00 92.50 84 MET A C 1
ATOM 648 O O . MET A 1 84 ? -10.216 4.561 16.417 1.00 92.50 84 MET A O 1
ATOM 652 N N . PHE A 1 85 ? -11.649 3.177 15.385 1.00 94.81 85 PHE A N 1
ATOM 653 C CA . PHE A 1 85 ? -11.207 3.507 14.036 1.00 94.81 85 PHE A CA 1
ATOM 654 C C . PHE A 1 85 ? -11.429 4.990 13.733 1.00 94.81 85 PHE A C 1
ATOM 656 O O . PHE A 1 85 ? -10.513 5.649 13.245 1.00 94.81 85 PHE A O 1
ATOM 663 N N . TYR A 1 86 ? -12.592 5.531 14.099 1.00 92.19 86 TYR A N 1
ATOM 664 C CA . TYR A 1 86 ? -12.891 6.954 13.970 1.00 92.19 86 TYR A CA 1
ATOM 665 C C . TYR A 1 86 ? -11.875 7.830 14.707 1.00 92.19 86 TYR A C 1
ATOM 667 O O . TYR A 1 86 ? -11.304 8.738 14.108 1.00 92.19 86 TYR A O 1
ATOM 675 N N . ILE A 1 87 ? -11.572 7.519 15.971 1.00 92.19 87 ILE A N 1
ATOM 676 C CA . ILE A 1 87 ? -10.579 8.285 16.734 1.00 92.19 87 ILE A CA 1
ATOM 677 C C . ILE A 1 87 ? -9.193 8.205 16.076 1.00 92.19 87 ILE A C 1
ATOM 679 O O . ILE A 1 87 ? -8.528 9.226 15.922 1.00 92.19 87 ILE A O 1
ATOM 683 N N . LEU A 1 88 ? -8.766 7.022 15.622 1.00 95.62 88 LEU A N 1
ATOM 684 C CA . LEU A 1 88 ? -7.488 6.863 14.919 1.00 95.62 88 LEU A CA 1
ATOM 685 C C . LEU A 1 88 ? -7.437 7.691 13.623 1.00 95.62 88 LEU A C 1
ATOM 687 O O . LEU A 1 88 ? -6.385 8.243 13.300 1.00 95.62 88 LEU A O 1
ATOM 691 N N . GLN A 1 89 ? -8.552 7.811 12.890 1.00 95.0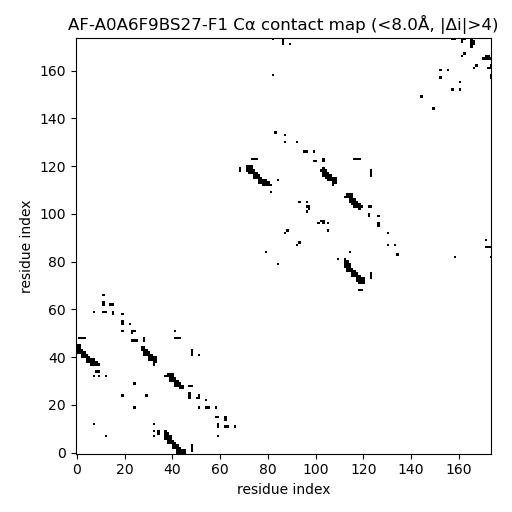0 89 GLN A N 1
ATOM 692 C CA . GLN A 1 89 ? -8.640 8.696 11.722 1.00 95.00 89 GLN A CA 1
ATOM 693 C C . GLN A 1 89 ? -8.408 10.160 12.114 1.00 95.00 89 GLN A C 1
ATOM 695 O O . GLN A 1 89 ? -7.593 10.823 11.473 1.00 95.00 89 GLN A O 1
ATOM 700 N N . GLN A 1 90 ? -9.047 10.636 13.189 1.00 92.06 90 GLN A N 1
ATOM 701 C CA . GLN A 1 90 ? -8.845 11.998 13.706 1.00 92.06 90 GLN A CA 1
ATOM 702 C C . GLN A 1 90 ? -7.402 12.235 14.180 1.00 92.06 90 GLN A C 1
ATOM 704 O O . GLN A 1 90 ? -6.852 13.318 14.002 1.00 92.06 90 GLN A O 1
ATOM 709 N N . GLU A 1 91 ? -6.748 11.205 14.718 1.00 93.69 91 GLU A N 1
ATOM 710 C CA . GLU A 1 91 ? -5.336 11.249 15.119 1.00 93.69 91 GLU A CA 1
ATOM 711 C C . GLU A 1 91 ? -4.343 11.075 13.954 1.00 93.69 91 GLU A C 1
ATOM 713 O O . GLU A 1 91 ? -3.130 10.988 14.172 1.00 93.69 91 GLU A O 1
ATOM 718 N N . GLY A 1 92 ? -4.829 11.042 12.711 1.00 95.75 92 GLY A N 1
ATOM 719 C CA . GLY A 1 92 ? -3.993 11.064 11.516 1.00 95.75 92 GLY A CA 1
ATOM 720 C C . GLY A 1 92 ? -3.535 9.694 11.022 1.00 95.75 92 GLY A C 1
ATOM 721 O O . GLY A 1 92 ? -2.500 9.624 10.366 1.00 95.75 92 GLY A O 1
ATOM 722 N N . LEU A 1 93 ? -4.290 8.618 11.272 1.00 96.81 93 LEU A N 1
ATOM 723 C CA . LEU A 1 93 ? -3.952 7.256 10.826 1.00 96.81 93 LEU A CA 1
ATOM 724 C C . LEU A 1 93 ? -3.591 7.181 9.333 1.00 96.81 93 LEU A C 1
ATOM 726 O O . LEU A 1 93 ? -2.559 6.619 8.978 1.00 96.81 93 LEU A O 1
ATOM 730 N N . ARG A 1 94 ? -4.409 7.776 8.453 1.00 95.69 94 ARG A N 1
ATOM 731 C CA . ARG A 1 94 ? -4.138 7.780 7.001 1.00 95.69 94 ARG A CA 1
ATOM 732 C C . ARG A 1 94 ? -2.843 8.501 6.652 1.00 95.69 94 ARG A C 1
ATOM 734 O O . ARG A 1 94 ? -2.090 8.020 5.815 1.00 95.69 94 ARG A O 1
ATOM 741 N N . LYS A 1 95 ? -2.590 9.639 7.301 1.00 96.38 95 LYS A N 1
ATOM 742 C CA . LYS A 1 95 ? -1.364 10.407 7.091 1.00 96.38 95 LYS A CA 1
ATOM 743 C C . LYS A 1 95 ? -0.149 9.614 7.565 1.00 96.38 95 LYS A C 1
ATOM 745 O O . LYS A 1 95 ? 0.804 9.489 6.819 1.00 96.38 95 LYS A O 1
ATOM 750 N N . HIS A 1 96 ? -0.214 9.028 8.759 1.00 97.25 96 HIS A N 1
ATOM 751 C CA . HIS A 1 96 ? 0.885 8.236 9.297 1.00 97.25 96 HIS A CA 1
ATOM 752 C C . HIS A 1 96 ? 1.223 7.029 8.412 1.00 97.25 96 HIS A C 1
ATOM 754 O O . HIS A 1 96 ? 2.396 6.776 8.162 1.00 97.25 96 HIS A O 1
ATOM 760 N N . ALA A 1 97 ? 0.211 6.325 7.893 1.00 96.69 97 ALA A N 1
ATOM 761 C CA . ALA A 1 97 ? 0.423 5.226 6.955 1.00 96.69 97 ALA A CA 1
ATOM 762 C C . ALA A 1 97 ? 1.062 5.701 5.637 1.00 96.69 97 ALA A C 1
ATOM 764 O O . ALA A 1 97 ? 2.014 5.086 5.172 1.00 96.69 97 ALA A O 1
ATOM 765 N N . ALA A 1 98 ? 0.589 6.817 5.071 1.00 95.62 98 ALA A N 1
ATOM 766 C CA . ALA A 1 98 ? 1.154 7.383 3.846 1.00 95.62 98 ALA A CA 1
ATOM 767 C C . ALA A 1 98 ? 2.591 7.907 4.031 1.00 95.62 98 ALA A C 1
ATOM 769 O O . ALA A 1 98 ? 3.406 7.765 3.124 1.00 95.62 98 ALA A O 1
ATOM 770 N N . ASP A 1 99 ? 2.897 8.488 5.196 1.00 96.31 99 ASP A N 1
ATOM 771 C CA . ASP A 1 99 ? 4.241 8.952 5.556 1.00 96.31 99 ASP A CA 1
ATOM 772 C C . ASP A 1 99 ? 5.215 7.769 5.734 1.00 96.31 99 ASP A C 1
ATOM 774 O O . ASP A 1 99 ? 6.400 7.906 5.436 1.00 96.31 99 ASP A O 1
ATOM 778 N N . GLU A 1 100 ? 4.730 6.613 6.206 1.00 95.56 100 GLU A N 1
ATOM 779 C CA . GLU A 1 100 ? 5.533 5.387 6.313 1.00 95.56 100 GLU A CA 1
ATOM 780 C C . GLU A 1 100 ? 5.766 4.739 4.943 1.00 95.56 100 GLU A C 1
ATOM 782 O O . GLU A 1 100 ? 6.900 4.412 4.596 1.00 95.56 100 GLU A O 1
ATOM 787 N N . ALA A 1 101 ? 4.702 4.556 4.161 1.00 93.44 101 ALA A N 1
ATOM 788 C CA . ALA A 1 101 ? 4.770 3.984 2.824 1.00 93.44 101 ALA A CA 1
ATOM 789 C C . ALA A 1 101 ? 3.532 4.386 1.998 1.00 93.44 101 ALA A C 1
ATOM 791 O O . ALA A 1 101 ? 2.440 3.865 2.237 1.00 93.44 101 ALA A O 1
ATOM 792 N N . PRO A 1 102 ? 3.676 5.255 0.979 1.00 91.88 102 PRO A N 1
ATOM 793 C CA . PRO A 1 102 ? 2.555 5.695 0.148 1.00 91.88 102 PRO A CA 1
ATOM 794 C C . PRO A 1 102 ? 1.840 4.557 -0.587 1.00 91.88 102 PRO A C 1
ATOM 796 O O . PRO A 1 102 ? 0.652 4.666 -0.883 1.00 91.88 102 PRO A O 1
ATOM 799 N N . GLU A 1 103 ? 2.553 3.470 -0.900 1.00 90.12 103 GLU A N 1
ATOM 800 C CA . GLU A 1 103 ? 1.986 2.298 -1.572 1.00 90.12 103 GLU A CA 1
ATOM 801 C C . GLU A 1 103 ? 1.350 1.281 -0.606 1.00 90.12 103 GLU A C 1
ATOM 803 O O . GLU A 1 103 ? 0.836 0.253 -1.053 1.00 90.12 103 GLU A O 1
ATOM 808 N N . MET A 1 104 ? 1.387 1.532 0.707 1.00 92.50 104 MET A N 1
ATOM 809 C CA . MET A 1 104 ? 0.755 0.671 1.704 1.00 92.50 104 MET A CA 1
ATOM 810 C C . MET A 1 104 ? -0.772 0.791 1.631 1.00 92.50 104 MET A C 1
ATOM 812 O O . MET A 1 104 ? -1.351 1.876 1.611 1.00 92.50 104 MET A O 1
ATOM 816 N N . GLY A 1 105 ? -1.448 -0.352 1.633 1.00 94.62 105 GLY A N 1
ATOM 817 C CA . GLY A 1 105 ? -2.897 -0.437 1.727 1.00 94.62 105 GLY A CA 1
ATOM 818 C C . GLY A 1 105 ? -3.385 -0.289 3.166 1.00 94.62 105 GLY A C 1
ATOM 819 O O . GLY A 1 105 ? -2.865 -0.911 4.094 1.00 94.62 105 GLY A O 1
ATOM 820 N N . LEU A 1 106 ? -4.431 0.518 3.330 1.00 97.00 106 LEU A N 1
ATOM 821 C CA . LEU A 1 106 ? -5.152 0.707 4.582 1.00 97.00 106 LEU A CA 1
ATOM 822 C C . LEU A 1 106 ? -6.648 0.761 4.283 1.00 97.00 106 LEU A C 1
ATOM 824 O O . LEU A 1 106 ? -7.118 1.660 3.586 1.00 97.00 106 LEU A O 1
ATOM 828 N N . SER A 1 107 ? -7.406 -0.189 4.821 1.00 96.62 107 SER A N 1
ATOM 829 C CA . SER A 1 107 ? -8.860 -0.247 4.641 1.00 96.62 107 SER A CA 1
ATOM 830 C C . SER A 1 107 ? -9.560 -0.716 5.909 1.00 96.62 107 SER A C 1
ATOM 832 O O . SER A 1 107 ? -8.969 -1.414 6.729 1.00 96.62 107 SER A O 1
ATOM 834 N N . TYR A 1 108 ? -10.816 -0.318 6.087 1.00 97.25 108 TYR A N 1
ATOM 835 C CA . TYR A 1 108 ? -11.643 -0.752 7.208 1.00 97.25 108 TYR A CA 1
ATOM 836 C C . TYR A 1 108 ? -12.873 -1.477 6.677 1.00 97.25 108 TYR A C 1
ATOM 838 O O . TYR A 1 108 ? -13.553 -0.974 5.784 1.00 97.25 108 TYR A O 1
ATOM 846 N N . ARG A 1 109 ? -13.124 -2.673 7.205 1.00 96.00 109 ARG A N 1
ATOM 847 C CA . ARG A 1 109 ? -14.290 -3.497 6.892 1.00 96.00 109 ARG A CA 1
ATOM 848 C C . ARG A 1 109 ? -15.303 -3.331 8.018 1.00 96.00 109 ARG A C 1
ATOM 850 O O . ARG A 1 109 ? -15.120 -3.921 9.084 1.00 96.00 109 ARG A O 1
ATOM 857 N N . ASP A 1 110 ? -16.317 -2.495 7.795 1.00 88.69 110 ASP A N 1
ATOM 858 C CA . ASP A 1 110 ? -17.349 -2.155 8.790 1.00 88.69 110 ASP A CA 1
ATOM 859 C C . ASP A 1 110 ? -18.153 -3.381 9.249 1.00 88.69 110 ASP A C 1
ATOM 861 O O . ASP A 1 110 ? -18.437 -3.536 10.437 1.00 88.69 110 ASP A O 1
ATOM 865 N N . ASP A 1 111 ? -18.470 -4.281 8.319 1.00 91.25 111 ASP A N 1
ATOM 866 C CA . ASP A 1 111 ? -19.203 -5.528 8.553 1.00 91.25 111 ASP A CA 1
ATOM 867 C C . ASP A 1 111 ? -18.469 -6.453 9.534 1.00 91.25 111 ASP A C 1
ATOM 869 O O . ASP A 1 111 ? -19.057 -6.980 10.481 1.00 91.25 111 ASP A O 1
ATOM 873 N N . ALA A 1 112 ? -17.159 -6.598 9.343 1.00 92.69 112 ALA A N 1
ATOM 874 C CA . ALA A 1 112 ? -16.293 -7.422 10.173 1.00 92.69 112 ALA A CA 1
ATOM 875 C C . ALA A 1 112 ? -15.701 -6.659 11.369 1.00 92.69 112 ALA A C 1
ATOM 877 O O . ALA A 1 112 ? -15.097 -7.278 12.243 1.00 92.69 112 ALA A O 1
ATOM 878 N N . LYS A 1 113 ? -15.849 -5.328 11.410 1.00 93.06 113 LYS A N 1
ATOM 879 C CA . LYS A 1 113 ? -15.201 -4.418 12.372 1.00 93.06 113 LYS A CA 1
ATOM 880 C C . LYS A 1 113 ? -13.683 -4.616 12.423 1.00 93.06 113 LYS A C 1
ATOM 882 O O . LYS A 1 113 ? -13.076 -4.658 13.497 1.00 93.06 113 LYS A O 1
ATOM 887 N N . LYS A 1 114 ? -13.071 -4.762 11.245 1.00 97.31 114 LYS A N 1
ATOM 888 C CA . LYS A 1 114 ? -11.637 -5.040 11.104 1.00 97.31 114 LYS A CA 1
ATOM 889 C C . LYS A 1 114 ? -10.918 -3.968 10.309 1.00 97.31 114 LYS A C 1
ATOM 891 O O . LYS A 1 114 ? -11.354 -3.588 9.225 1.00 97.31 114 LYS A O 1
ATOM 896 N N . LEU A 1 115 ? -9.767 -3.549 10.821 1.00 97.75 115 LEU A N 1
ATOM 897 C CA . LEU A 1 115 ? -8.791 -2.773 10.065 1.00 97.75 115 LEU A CA 1
ATOM 898 C C . LEU A 1 115 ? -7.856 -3.735 9.331 1.00 97.75 115 LEU A C 1
ATOM 900 O O . LEU A 1 115 ? -7.328 -4.661 9.943 1.00 97.75 115 LEU A O 1
ATOM 904 N N . VAL A 1 116 ? -7.649 -3.501 8.040 1.00 98.00 116 VAL A N 1
ATOM 905 C CA . VAL A 1 116 ? -6.745 -4.274 7.190 1.00 98.00 116 VAL A CA 1
ATOM 906 C C . VAL A 1 116 ? -5.599 -3.375 6.751 1.00 98.00 116 VAL A C 1
ATOM 908 O O . VAL A 1 116 ? -5.817 -2.320 6.148 1.00 98.00 116 VAL A O 1
ATOM 911 N N . LEU A 1 117 ? -4.385 -3.816 7.057 1.00 97.75 117 LEU A N 1
ATOM 912 C CA . LEU A 1 117 ? -3.129 -3.207 6.643 1.00 97.75 117 LEU A CA 1
ATOM 913 C C . LEU A 1 117 ? -2.456 -4.137 5.632 1.00 97.75 117 LEU A C 1
ATOM 915 O O . LEU A 1 117 ? -2.424 -5.349 5.847 1.00 97.75 117 LEU A O 1
ATOM 919 N N . SER A 1 118 ? -1.921 -3.602 4.538 1.00 96.19 118 SER A N 1
ATOM 920 C CA . SER A 1 118 ? -1.190 -4.403 3.551 1.00 96.19 118 SER A CA 1
ATOM 921 C C . SER A 1 118 ? 0.018 -3.668 3.002 1.00 96.19 118 SER A C 1
ATOM 923 O O . SER A 1 118 ? -0.105 -2.525 2.578 1.00 96.19 118 SER A O 1
ATOM 925 N N . GLY A 1 119 ? 1.169 -4.315 2.948 1.00 95.81 119 GLY A N 1
ATOM 926 C CA . GLY A 1 119 ? 2.416 -3.700 2.505 1.00 95.81 119 GLY A CA 1
ATOM 927 C C . GLY A 1 119 ? 3.598 -4.584 2.858 1.00 95.81 119 GLY A C 1
ATOM 928 O O . GLY A 1 119 ? 3.421 -5.746 3.227 1.00 95.81 119 GLY A O 1
ATOM 929 N N . LEU A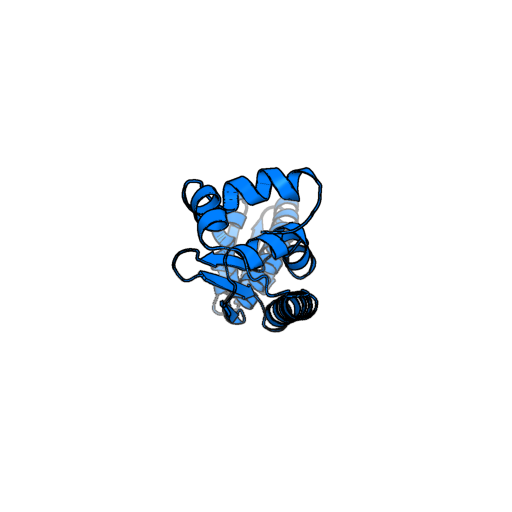 1 120 ? 4.812 -4.046 2.780 1.00 95.50 120 LEU A N 1
ATOM 930 C CA . LEU A 1 120 ? 5.983 -4.787 3.235 1.00 95.50 120 LEU A CA 1
ATOM 931 C C . LEU A 1 120 ? 5.892 -5.020 4.744 1.00 95.50 120 LEU A C 1
ATOM 933 O O . LEU A 1 120 ? 5.380 -4.187 5.494 1.00 95.50 120 LEU A O 1
ATOM 937 N N . VAL A 1 121 ? 6.44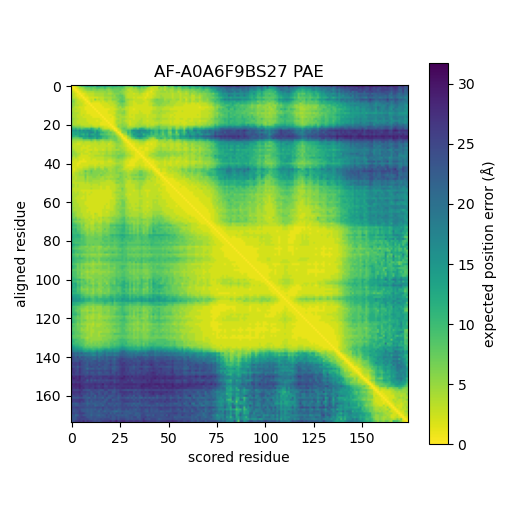8 -6.143 5.195 1.00 94.88 121 VAL A N 1
ATOM 938 C CA . VAL A 1 121 ? 6.443 -6.570 6.604 1.00 94.88 121 VAL A CA 1
ATOM 939 C C . VAL A 1 121 ? 6.817 -5.424 7.551 1.00 94.88 121 VAL A C 1
ATOM 941 O O . VAL A 1 121 ? 6.088 -5.133 8.496 1.00 94.88 121 VAL A O 1
ATOM 944 N N . SER A 1 122 ? 7.919 -4.722 7.279 1.00 95.00 122 SER A N 1
ATOM 945 C CA . SER A 1 122 ? 8.388 -3.618 8.124 1.00 95.00 122 SER A CA 1
ATOM 946 C C . SER A 1 122 ? 7.416 -2.439 8.203 1.00 95.00 122 SER A C 1
ATOM 948 O O . SER A 1 122 ? 7.340 -1.793 9.242 1.00 95.00 122 SER A O 1
ATOM 950 N N . GLU A 1 123 ? 6.690 -2.151 7.127 1.00 96.00 123 GLU A N 1
ATOM 951 C CA . GLU A 1 123 ? 5.743 -1.032 7.038 1.00 96.00 123 GLU A CA 1
ATOM 952 C C . GLU A 1 123 ? 4.488 -1.354 7.850 1.00 96.00 123 GLU A C 1
ATOM 954 O O . GLU A 1 123 ? 4.073 -0.584 8.718 1.00 96.00 123 GLU A O 1
ATOM 959 N N . VAL A 1 124 ? 3.945 -2.557 7.631 1.00 97.56 124 VAL A N 1
ATOM 960 C CA . VAL A 1 124 ? 2.751 -3.058 8.317 1.00 97.56 124 VAL A CA 1
ATOM 961 C C . VAL A 1 124 ? 2.958 -3.063 9.829 1.00 97.56 124 VAL A C 1
ATOM 963 O O . VAL A 1 124 ? 2.134 -2.508 10.558 1.00 97.56 124 VAL A O 1
ATOM 966 N N . TYR A 1 125 ? 4.076 -3.614 10.307 1.00 96.81 125 TYR A N 1
ATOM 967 C CA . TYR A 1 125 ? 4.341 -3.709 11.745 1.00 96.81 125 TYR A CA 1
ATOM 968 C C . TYR A 1 125 ? 4.618 -2.354 12.412 1.00 96.81 125 TYR A C 1
ATOM 970 O O . TYR A 1 125 ? 4.310 -2.175 13.593 1.00 96.81 125 TYR A O 1
ATOM 978 N N . LYS A 1 126 ? 5.153 -1.366 11.686 1.00 97.81 126 LYS A N 1
ATOM 979 C CA . LYS A 1 126 ? 5.314 -0.007 12.228 1.00 97.81 126 LYS A CA 1
ATOM 980 C C . LYS A 1 126 ? 3.971 0.685 12.428 1.00 97.81 126 LYS A C 1
ATOM 982 O O . LYS A 1 126 ? 3.726 1.223 13.510 1.00 97.81 126 LYS A O 1
ATOM 987 N N . VAL A 1 127 ? 3.084 0.624 11.433 1.00 98.00 127 VAL A N 1
ATOM 988 C CA . VAL A 1 127 ? 1.734 1.200 11.545 1.00 98.00 127 VAL A CA 1
ATOM 989 C C . VAL A 1 127 ? 0.912 0.453 12.597 1.00 98.00 127 VAL A C 1
ATOM 991 O O . VAL A 1 127 ? 0.225 1.088 13.396 1.00 98.00 127 VAL A O 1
ATOM 994 N N . GLU A 1 128 ? 1.022 -0.876 12.671 1.00 97.69 128 GLU A N 1
ATOM 995 C CA . GLU A 1 128 ? 0.413 -1.660 13.750 1.00 97.69 128 GLU A CA 1
ATOM 996 C C . GLU A 1 128 ? 0.869 -1.158 15.127 1.00 97.69 128 GLU A C 1
ATOM 998 O O . GLU A 1 128 ? 0.031 -0.868 15.984 1.00 97.69 128 GLU A O 1
ATOM 1003 N N . SER A 1 129 ? 2.179 -1.020 15.339 1.00 97.69 129 SER A N 1
ATOM 1004 C CA . SER A 1 129 ? 2.739 -0.558 16.613 1.00 97.69 129 SER A CA 1
ATOM 1005 C C . SER A 1 129 ? 2.196 0.819 17.008 1.00 97.69 129 SER A C 1
ATOM 1007 O O . SER A 1 129 ? 1.733 1.018 18.134 1.00 97.69 129 SER A O 1
ATOM 1009 N N . TRP A 1 130 ? 2.134 1.747 16.050 1.00 97.44 130 TRP A N 1
ATOM 1010 C CA . TRP A 1 130 ? 1.560 3.082 16.240 1.00 97.44 130 TRP A CA 1
ATOM 1011 C C . TRP A 1 130 ? 0.083 3.048 16.663 1.00 97.44 130 TRP A C 1
ATOM 1013 O O . TRP A 1 130 ? -0.348 3.848 17.504 1.00 97.44 130 TRP A O 1
ATOM 1023 N N . ILE A 1 131 ? -0.702 2.119 16.105 1.00 97.06 131 ILE A N 1
ATOM 1024 C CA . ILE A 1 131 ? -2.112 1.908 16.469 1.00 97.06 131 ILE A CA 1
ATOM 1025 C C . ILE A 1 131 ? -2.216 1.335 17.883 1.00 97.06 131 ILE A C 1
ATOM 1027 O O . ILE A 1 131 ? -3.029 1.807 18.683 1.00 97.06 131 ILE A O 1
ATOM 1031 N N . GLN A 1 132 ? -1.416 0.317 18.202 1.00 96.00 132 GLN A N 1
ATOM 1032 C CA . GLN A 1 132 ? -1.436 -0.329 19.516 1.00 96.00 132 GLN A CA 1
ATOM 1033 C C . GLN A 1 132 ? -1.046 0.651 20.622 1.00 96.00 132 GLN A C 1
ATOM 1035 O O . GLN A 1 132 ? -1.700 0.706 21.663 1.00 96.00 132 GLN A O 1
ATOM 1040 N N . GLU A 1 133 ? -0.055 1.504 20.377 1.00 95.50 133 GLU A N 1
ATOM 1041 C CA . GLU A 1 133 ? 0.330 2.557 21.310 1.00 95.50 133 GLU A CA 1
ATOM 1042 C C . GLU A 1 133 ? -0.836 3.515 21.611 1.00 95.50 133 GLU A C 1
ATOM 1044 O O . GLU A 1 133 ? -1.084 3.854 22.770 1.00 95.50 133 GLU A O 1
ATOM 1049 N N . ARG A 1 134 ? -1.614 3.908 20.598 1.00 93.56 134 ARG A N 1
ATOM 1050 C CA . ARG A 1 134 ? -2.802 4.762 20.782 1.00 93.56 134 ARG A CA 1
ATOM 1051 C C . ARG A 1 134 ? -3.911 4.067 21.543 1.00 93.56 134 ARG A C 1
ATOM 1053 O O . ARG A 1 134 ? -4.478 4.655 22.463 1.00 93.56 134 ARG A O 1
ATOM 1060 N N . LYS A 1 135 ? -4.171 2.796 21.227 1.00 91.38 135 LYS A N 1
ATOM 1061 C CA . LYS A 1 135 ? -5.111 1.958 21.988 1.00 91.38 135 LYS A CA 1
ATOM 1062 C C . LYS A 1 135 ? -4.745 1.910 23.470 1.00 91.38 135 LYS A C 1
ATOM 1064 O O . LYS A 1 135 ? -5.638 1.999 24.309 1.00 91.38 135 LYS A O 1
ATOM 1069 N N . LEU A 1 136 ? -3.455 1.793 23.786 1.00 90.00 136 LEU A N 1
ATOM 1070 C CA . LEU A 1 136 ? -2.957 1.759 25.162 1.00 90.00 136 LEU A CA 1
ATOM 1071 C C . LEU A 1 136 ? -3.038 3.125 25.856 1.00 90.00 136 LEU A C 1
ATOM 1073 O O . LEU A 1 136 ? -3.352 3.190 27.043 1.00 90.00 136 LEU A O 1
ATOM 1077 N N . ARG A 1 137 ? -2.783 4.221 25.133 1.00 88.69 137 ARG A N 1
ATOM 1078 C CA . ARG A 1 137 ? -2.855 5.589 25.676 1.00 88.69 137 ARG A CA 1
ATOM 1079 C C . ARG A 1 137 ? -4.287 6.056 25.952 1.00 88.69 137 ARG A C 1
ATOM 1081 O O . ARG A 1 137 ? -4.478 6.962 26.767 1.00 88.69 137 ARG A O 1
ATOM 1088 N N . MET A 1 138 ? -5.291 5.453 25.315 1.00 83.50 138 MET A N 1
ATOM 1089 C CA . MET A 1 138 ? -6.691 5.800 25.548 1.00 83.50 138 MET A CA 1
ATOM 1090 C C . MET A 1 138 ? -7.136 5.478 26.972 1.00 83.50 138 MET A C 1
ATOM 1092 O O . MET A 1 138 ? -7.283 4.322 27.375 1.00 83.50 138 MET A O 1
ATOM 1096 N N . ARG A 1 139 ? -7.445 6.534 27.726 1.00 77.88 139 ARG A N 1
ATOM 1097 C CA . ARG A 1 139 ? -8.044 6.413 29.053 1.00 77.88 139 ARG A CA 1
ATOM 1098 C C . ARG A 1 139 ? -9.503 5.998 28.911 1.00 77.88 139 ARG A C 1
ATOM 1100 O O . ARG A 1 139 ? -10.342 6.787 28.490 1.00 77.88 139 ARG A O 1
ATOM 1107 N N . LYS A 1 140 ? -9.817 4.768 29.309 1.00 75.50 140 LYS A N 1
ATOM 1108 C CA . LYS A 1 140 ? -11.195 4.271 29.371 1.00 75.50 140 LYS A CA 1
ATOM 1109 C C . LYS A 1 140 ? -11.759 4.533 30.761 1.00 75.50 140 LYS A C 1
ATOM 1111 O O . LYS A 1 140 ? -11.192 4.078 31.752 1.00 75.50 140 LYS A O 1
ATOM 1116 N N . LYS A 1 141 ? -12.879 5.251 30.841 1.00 76.81 141 LYS A N 1
ATOM 1117 C CA . LYS A 1 141 ? -13.624 5.438 32.090 1.00 76.81 141 LYS A CA 1
ATOM 1118 C C . LYS A 1 141 ? -14.984 4.779 31.954 1.00 76.81 141 LYS A C 1
ATOM 1120 O O . LYS A 1 141 ? -15.773 5.151 31.094 1.00 76.81 141 LYS A O 1
ATOM 1125 N N . GLN A 1 142 ? -15.259 3.807 32.815 1.00 71.44 142 GLN A N 1
ATOM 1126 C CA . GLN A 1 142 ? -16.581 3.204 32.876 1.00 71.44 142 GLN A CA 1
ATOM 1127 C C . GLN A 1 142 ? -17.525 4.178 33.589 1.00 71.44 142 GLN A C 1
ATOM 1129 O O . GLN A 1 142 ? -17.314 4.512 34.756 1.00 71.44 142 GLN A O 1
ATOM 1134 N N . MET A 1 143 ? -18.539 4.670 32.882 1.00 69.38 143 MET A N 1
ATOM 1135 C CA . MET A 1 143 ? -19.602 5.483 33.468 1.00 69.38 143 MET A CA 1
ATOM 1136 C C . MET A 1 143 ? -20.833 4.615 33.699 1.00 69.38 143 MET A C 1
ATOM 1138 O O . MET A 1 143 ? -21.295 3.924 32.794 1.00 69.38 143 MET A O 1
ATOM 1142 N N . LYS A 1 144 ? -21.367 4.655 34.923 1.00 75.00 144 LYS A N 1
ATOM 1143 C CA . LYS A 1 144 ? -22.705 4.140 35.215 1.00 75.00 144 LYS A CA 1
ATOM 1144 C C . LYS A 1 144 ? -23.690 5.246 34.862 1.00 75.00 144 LYS A C 1
ATOM 1146 O O . LYS A 1 144 ? -23.773 6.237 35.581 1.00 75.00 144 LYS A O 1
ATOM 1151 N N . LEU A 1 145 ? -24.356 5.097 33.726 1.00 71.56 145 LEU A N 1
ATOM 1152 C CA . LEU A 1 145 ? -25.442 5.975 33.310 1.00 71.56 145 LEU A CA 1
ATOM 1153 C C . LEU A 1 145 ? -26.769 5.308 33.655 1.00 71.56 145 LEU A C 1
ATOM 1155 O O . LEU A 1 145 ? -26.902 4.090 33.523 1.00 71.56 145 LEU A O 1
ATOM 1159 N N . ASP A 1 146 ? -27.722 6.111 34.118 1.00 79.00 146 ASP A N 1
ATOM 1160 C CA . ASP A 1 146 ? -29.091 5.654 34.322 1.00 79.00 146 ASP A CA 1
ATOM 1161 C C . ASP A 1 146 ? -29.668 5.178 32.971 1.00 79.00 146 ASP A C 1
ATOM 1163 O O . ASP A 1 146 ? -29.489 5.878 31.966 1.00 79.00 146 ASP A O 1
ATOM 1167 N N . PRO A 1 147 ? -30.324 4.005 32.905 1.00 73.44 147 PRO A N 1
ATOM 1168 C CA . PRO A 1 147 ? -30.909 3.484 31.673 1.00 73.44 147 PRO A CA 1
ATOM 1169 C C . PRO A 1 147 ? -31.808 4.487 30.940 1.00 73.44 147 PRO A C 1
ATOM 1171 O O . PRO A 1 147 ? -31.758 4.540 29.715 1.00 73.44 147 PRO A O 1
ATOM 1174 N N . HIS A 1 148 ? -32.538 5.339 31.665 1.00 73.50 148 HIS A N 1
ATOM 1175 C CA . HIS A 1 148 ? -33.428 6.345 31.080 1.00 73.50 148 HIS A CA 1
ATOM 1176 C C . HIS A 1 148 ? -32.681 7.474 30.358 1.00 73.50 148 HIS A C 1
ATOM 1178 O O . HIS A 1 148 ? -33.215 8.088 29.438 1.00 73.50 148 HIS A O 1
ATOM 1184 N N . ILE A 1 149 ? -31.421 7.734 30.724 1.00 70.56 149 ILE A N 1
ATOM 1185 C CA . ILE A 1 149 ? -30.555 8.690 30.015 1.00 70.56 149 ILE A CA 1
ATOM 1186 C C . ILE A 1 149 ? -30.060 8.088 28.692 1.00 70.56 149 ILE A C 1
ATOM 1188 O O . ILE A 1 149 ? -29.771 8.828 27.757 1.00 70.56 149 ILE A O 1
ATOM 1192 N N . LEU A 1 150 ? -29.980 6.756 28.585 1.00 65.88 150 LEU A N 1
ATOM 1193 C CA . LEU A 1 150 ? -29.560 6.061 27.363 1.00 65.88 150 LEU A CA 1
ATOM 1194 C C . LEU A 1 150 ? -30.678 5.958 26.322 1.00 65.88 150 LEU A C 1
ATOM 1196 O O . LEU A 1 150 ? -30.383 5.741 25.149 1.00 65.88 150 LEU A O 1
ATOM 1200 N N . ASP A 1 151 ? -31.936 6.127 26.721 1.00 71.56 151 ASP A N 1
ATOM 1201 C CA . ASP A 1 151 ? -33.076 6.007 25.810 1.00 71.56 151 ASP A CA 1
ATOM 1202 C C . ASP A 1 151 ? -33.116 7.149 24.782 1.00 71.56 151 ASP A C 1
ATOM 1204 O O . ASP A 1 151 ? -33.469 6.923 23.625 1.00 71.56 151 ASP A O 1
ATOM 1208 N N . PHE A 1 152 ? -32.661 8.351 25.155 1.00 65.75 152 PHE A N 1
ATOM 1209 C CA . PHE A 1 152 ? -32.606 9.497 24.242 1.00 65.75 152 PHE A CA 1
ATOM 1210 C C . PHE A 1 152 ? -31.510 9.345 23.164 1.00 65.75 152 PHE A C 1
ATOM 1212 O O . PHE A 1 152 ? -31.850 9.401 21.984 1.00 65.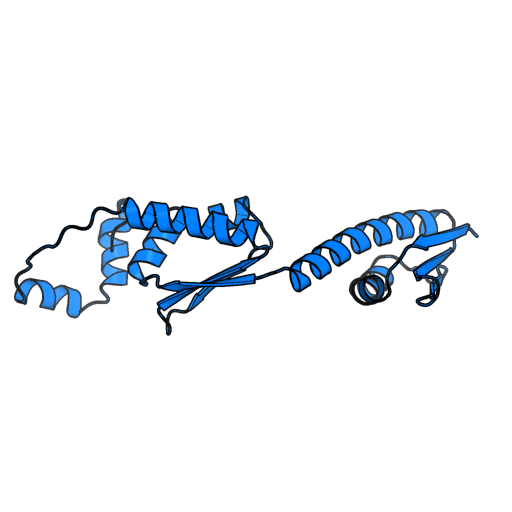75 152 PHE A O 1
ATOM 1219 N N . PRO A 1 153 ? -30.234 9.038 23.486 1.00 61.41 153 PRO A N 1
ATOM 1220 C CA . PRO A 1 153 ? -29.213 8.761 22.473 1.00 61.41 153 PRO A CA 1
ATOM 1221 C C . PRO A 1 153 ? -29.496 7.520 21.627 1.00 61.41 153 PRO A C 1
ATOM 1223 O O . PRO A 1 153 ? -29.037 7.463 20.500 1.00 61.41 153 PRO A O 1
ATOM 1226 N N . ARG A 1 154 ? -30.232 6.521 22.137 1.00 64.75 154 ARG A N 1
ATOM 1227 C CA . ARG A 1 154 ? -30.634 5.338 21.347 1.00 64.75 154 ARG A CA 1
ATOM 1228 C C . ARG A 1 154 ? -31.689 5.644 20.288 1.00 64.7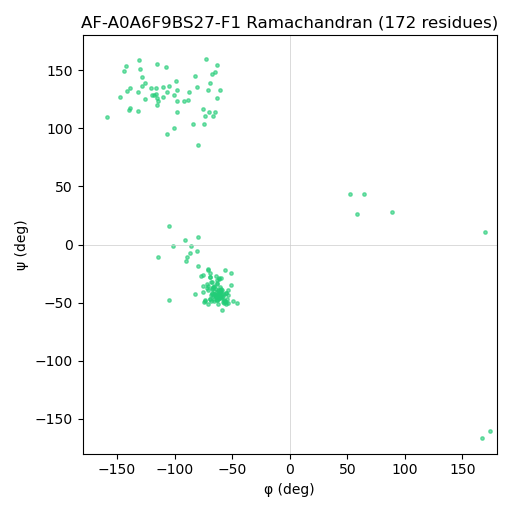5 154 ARG A C 1
ATOM 1230 O O . ARG A 1 154 ? -31.848 4.857 19.362 1.00 64.75 154 ARG A O 1
ATOM 1237 N N . SER A 1 155 ? -32.425 6.742 20.447 1.00 68.88 155 SER A N 1
ATOM 1238 C CA . SER A 1 155 ? -33.419 7.191 19.467 1.00 68.88 155 SER A CA 1
ATOM 1239 C C . SER A 1 155 ? -32.804 7.937 18.276 1.00 68.88 155 SER A C 1
ATOM 1241 O O . SER A 1 155 ? -33.514 8.249 17.322 1.00 68.88 155 SER A O 1
ATOM 1243 N N . VAL A 1 156 ? -31.493 8.198 18.320 1.00 66.25 156 VAL A N 1
ATOM 1244 C CA . VAL A 1 156 ? -30.718 8.938 17.315 1.00 66.25 156 VAL A CA 1
ATOM 1245 C C . VAL A 1 156 ? -29.468 8.119 16.961 1.00 66.25 156 VAL A C 1
ATOM 1247 O O . VAL A 1 156 ? -29.053 7.256 17.733 1.00 66.25 156 VAL A O 1
ATOM 1250 N N . ASP A 1 157 ? -28.846 8.345 15.804 1.00 73.25 157 ASP A N 1
ATOM 1251 C CA . ASP A 1 157 ? -27.548 7.729 15.521 1.00 73.25 157 ASP A CA 1
ATOM 1252 C C . ASP A 1 157 ? -26.491 8.305 16.482 1.00 73.25 157 ASP A C 1
ATOM 1254 O O . ASP A 1 157 ? -26.119 9.480 16.420 1.00 73.25 157 ASP A O 1
ATOM 1258 N N . SER A 1 158 ? -26.020 7.473 17.415 1.00 70.94 158 SER A N 1
ATOM 1259 C CA . SER A 1 158 ? -25.057 7.890 18.439 1.00 70.94 158 SER A CA 1
ATOM 1260 C C . SER A 1 158 ? -23.734 8.375 17.846 1.00 70.94 158 SER A C 1
ATOM 1262 O O . SER A 1 158 ? -23.067 9.214 18.449 1.00 70.94 158 SER A O 1
ATOM 1264 N N . MET A 1 159 ? -23.349 7.862 16.673 1.00 71.94 159 MET A N 1
ATOM 1265 C CA . MET A 1 159 ? -22.121 8.265 16.002 1.00 71.94 159 MET A CA 1
ATOM 1266 C C . MET A 1 159 ? -22.284 9.661 15.405 1.00 71.94 159 MET A C 1
ATOM 1268 O O . MET A 1 159 ? -21.445 10.518 15.673 1.00 71.94 159 MET A O 1
ATOM 1272 N N . GLU A 1 160 ? -23.379 9.917 14.690 1.00 74.06 160 GLU A N 1
ATOM 1273 C CA . GLU A 1 160 ? -23.709 11.243 14.141 1.00 74.06 160 GLU A CA 1
ATOM 1274 C C . GLU A 1 160 ? -23.781 12.302 15.254 1.00 74.06 160 GLU A C 1
ATOM 1276 O O . GLU A 1 160 ? -23.101 13.328 15.208 1.00 74.06 160 GLU A O 1
ATOM 1281 N N . MET A 1 161 ? -24.488 11.991 16.342 1.00 74.94 161 MET A N 1
ATOM 1282 C CA . MET A 1 161 ? -24.631 12.897 17.482 1.00 74.94 161 MET A CA 1
ATOM 1283 C C . MET A 1 161 ? -23.291 13.178 18.191 1.00 74.94 161 MET A C 1
ATOM 1285 O O . MET A 1 161 ? -23.035 14.308 18.617 1.00 74.94 161 MET A O 1
ATOM 1289 N N . SER A 1 162 ? -22.412 12.174 18.313 1.00 72.38 162 SER A N 1
ATOM 1290 C CA . SER A 1 162 ? -21.075 12.345 18.907 1.00 72.38 162 SER A CA 1
ATOM 1291 C C . SER A 1 162 ? -20.167 13.250 18.064 1.00 72.38 162 SER A C 1
ATOM 1293 O O . SER A 1 162 ? -19.415 14.062 18.616 1.00 72.38 162 SER A O 1
ATOM 1295 N N . GLN A 1 163 ? -20.272 13.172 16.731 1.00 73.56 163 GLN A N 1
ATOM 1296 C CA . GLN A 1 163 ? -19.519 14.033 15.817 1.00 73.56 163 GLN A CA 1
ATOM 1297 C C . GLN A 1 163 ? -19.912 15.499 16.013 1.00 73.56 163 GLN A C 1
ATOM 1299 O O . GLN A 1 163 ? -19.039 16.349 16.218 1.00 73.56 163 GLN A O 1
ATOM 1304 N N . ASP A 1 164 ? -21.213 15.777 16.062 1.00 75.38 164 ASP A N 1
ATOM 1305 C CA . ASP A 1 164 ? -21.737 17.131 16.238 1.00 75.38 164 ASP A CA 1
ATOM 1306 C C . ASP A 1 164 ? -21.432 17.725 17.616 1.00 75.38 164 ASP A C 1
ATOM 1308 O O . ASP A 1 164 ? -21.137 18.917 17.729 1.00 75.38 164 ASP A O 1
ATOM 1312 N N . LEU A 1 165 ? -21.468 16.925 18.684 1.00 78.06 165 LEU A N 1
ATOM 1313 C CA . LEU A 1 165 ? -21.260 17.419 20.051 1.00 78.06 165 LEU A CA 1
ATOM 1314 C C . LEU A 1 165 ? -19.788 17.580 20.431 1.00 78.06 165 LEU A C 1
ATOM 1316 O O . LEU A 1 165 ? -19.428 18.557 21.097 1.00 78.06 165 LEU A O 1
ATOM 1320 N N . PHE A 1 166 ? -18.947 16.615 20.057 1.00 79.19 166 PHE A N 1
ATOM 1321 C CA . PHE A 1 166 ? -17.563 16.544 20.527 1.00 79.19 166 PHE A CA 1
ATOM 1322 C C . PHE A 1 166 ? -16.572 16.968 19.450 1.00 79.19 166 PHE A C 1
ATOM 1324 O O . PHE A 1 166 ? -15.716 17.822 19.703 1.00 79.19 166 PHE A O 1
ATOM 1331 N N . THR A 1 167 ? -16.717 16.444 18.233 1.00 78.31 167 THR A N 1
ATOM 1332 C CA . THR A 1 167 ? -15.730 16.686 17.171 1.00 78.31 167 THR A CA 1
ATOM 1333 C C . THR A 1 167 ? -15.807 18.124 16.656 1.00 78.31 167 THR A C 1
ATOM 1335 O O . THR A 1 167 ? -14.765 18.738 16.425 1.00 78.31 167 THR A O 1
ATOM 1338 N N . SER A 1 168 ? -17.001 18.729 16.615 1.00 76.75 168 SER A N 1
ATOM 1339 C CA . SER A 1 168 ? -17.174 20.172 16.347 1.00 76.75 168 SER A CA 1
ATOM 1340 C C . SER A 1 168 ? -16.399 21.079 17.317 1.00 76.75 168 SER A C 1
ATOM 1342 O O . SER A 1 168 ? -16.080 22.222 16.990 1.00 76.75 168 SER A O 1
ATOM 1344 N N . ARG A 1 169 ? -16.057 20.566 18.505 1.00 78.94 169 ARG A N 1
ATOM 1345 C CA . ARG A 1 169 ? -15.285 21.256 19.549 1.00 78.94 169 ARG A CA 1
ATOM 1346 C C . ARG A 1 169 ? -13.841 20.766 19.659 1.00 78.94 169 ARG A C 1
ATOM 1348 O O . ARG A 1 169 ? -13.191 21.035 20.666 1.00 78.94 169 ARG A O 1
ATOM 1355 N N . ALA A 1 170 ? -13.344 20.053 18.646 1.00 77.38 170 ALA A N 1
ATOM 1356 C CA . ALA A 1 170 ? -12.013 19.446 18.616 1.00 77.38 170 ALA A CA 1
ATOM 1357 C C . ALA A 1 170 ? -11.749 18.442 19.759 1.00 77.38 170 ALA A C 1
ATOM 1359 O O . ALA A 1 170 ? -10.604 18.215 20.152 1.00 77.38 170 ALA A O 1
ATOM 1360 N N . ILE A 1 171 ? -12.805 17.822 20.292 1.00 76.62 171 ILE A N 1
ATOM 1361 C CA . ILE A 1 171 ? -12.705 16.737 21.269 1.00 76.62 171 ILE A CA 1
ATOM 1362 C C . ILE A 1 171 ? -12.844 15.417 20.508 1.00 76.62 171 ILE A C 1
ATOM 1364 O O . ILE A 1 171 ? -13.906 15.119 19.969 1.00 76.62 171 ILE A O 1
ATOM 1368 N N . SER A 1 172 ? -11.776 14.616 20.478 1.00 72.75 172 SER A N 1
ATOM 1369 C CA . SER A 1 172 ? -11.785 13.294 19.839 1.00 72.75 172 SER A CA 1
ATOM 1370 C C . SER A 1 172 ? -12.440 12.262 20.764 1.00 72.75 172 SER A C 1
ATOM 1372 O O . SER A 1 172 ? -11.772 11.616 21.574 1.00 72.75 172 SER A O 1
ATOM 1374 N N . ALA A 1 173 ? -13.770 12.176 20.703 1.00 68.56 173 ALA A N 1
ATOM 1375 C CA . ALA A 1 173 ? -14.590 11.273 21.505 1.00 68.56 173 ALA A CA 1
ATOM 1376 C C . ALA A 1 173 ? -15.790 10.760 20.696 1.00 68.56 173 ALA A C 1
ATOM 1378 O O . ALA A 1 173 ? -16.295 11.466 19.824 1.00 68.56 173 ALA A O 1
ATOM 1379 N N . VAL A 1 174 ? -16.225 9.539 21.018 1.00 58.25 174 VAL A N 1
ATOM 1380 C CA . VAL A 1 174 ? -17.425 8.876 20.484 1.00 58.25 174 VAL A CA 1
ATOM 1381 C C . VAL A 1 174 ? -18.244 8.364 21.658 1.00 58.25 174 VAL A C 1
ATOM 1383 O O . VAL A 1 174 ? -17.614 7.771 22.569 1.00 58.25 174 VAL A O 1
#

Secondary structure (DSSP, 8-state):
-EEEEEE--HHHHHHHHHHHHHHH--TT-EEEEETTTTEEEEEE-HHHHHHHHHHHHHHHHHHHHHHHHHHHEEEEEEE--HHHHHHHHHTTHHHHHHHH-TT-EEEEETTTTEEEEEEEHHHHHHHHHHHHHHHHH---------HHHHHHHHTS-HHHHHHHHTGGGT----

Mean predicted aligned error: 10.14 Å

Sequence (174 aa):
MELFECAMFECVWEAVENEVRSGGVKEDAVLLMDASRGALTVAGLAEDTKRLRRLVESLMKRAMSQIQRQRDSVSLEMDVSPAMFYILQQEGLRKHAADEAPEMGLSYRDDAKKLVLSGLVSEVYKVESWIQERKLRMRKKQMKLDPHILDFPRSVDSMEMSQDLFTSRAISAV

Nearest PDB structures (foldseek):
  7lmx-assembly1_A  TM=6.485E-01  e=3.080E-02  synthetic construct
  4qvz-assembly1_A  TM=6.357E-01  e=6.799E-02  Homo sapiens
  4qw2-assembly1_A  TM=6.314E-01  e=7.226E-02  Homo sapiens
  4qvz-assembly2_B  TM=5.291E-01  e=4.177E-02  Homo sapiens
  4ova-assembly1_C  TM=6.368E-01  e=1.595E-01  Homo sapiens

pLDDT: mean 86.53, std 9.87, range [58.25, 98.0]

Radius of gyration: 26.0 Å; Cα contacts (8 Å, |Δi|>4): 202; chains: 1; bounding box: 55×37×72 Å